Protein AF-A0A9Q6PRH2-F1 (afdb_monomer_lite)

Organism: Piscirickettsia salmonis (NCBI:txid1238)

Foldseek 3Di:
DVVVVVVVVVCVVVVVVVVVVVVVVVVVVVVVVVVVVVVVVVVLVVVLVVLVVDDPVVLLVVADPDDDPADSVRSCVSSVHDSVVNVDDDDDQDPVNVVVVVVVVVD

Secondary structure (DSSP, 8-state):
-HHHHHHHHHTHHHHHHHHHHHHHHHHHHHHHHHHHHHHHHHHHHHHHHHHHTS-HHHHHHTS-SS-SSS-HHHHHHHTT--HHHHH--PPPPPHHHHHHHHHHTT-

Radius of gyration: 31.13 Å; chains: 1; bounding box: 55×30×96 Å

Structure (mmCIF, N/CA/C/O backbone):
data_AF-A0A9Q6PRH2-F1
#
_entry.id   AF-A0A9Q6PRH2-F1
#
loop_
_atom_site.group_PDB
_atom_site.id
_atom_site.type_symbol
_atom_site.label_atom_id
_atom_site.label_alt_id
_atom_site.label_comp_id
_atom_site.label_asym_id
_atom_site.label_entity_id
_atom_site.label_seq_id
_atom_site.pdbx_PDB_ins_code
_atom_site.Cartn_x
_atom_site.Cartn_y
_atom_site.Cartn_z
_atom_site.occupancy
_atom_site.B_iso_or_equiv
_atom_site.auth_seq_id
_atom_site.auth_comp_id
_atom_site.auth_asym_id
_atom_site.auth_atom_id
_atom_site.pdbx_PDB_model_num
ATOM 1 N N . MET A 1 1 ? 11.356 2.519 -55.303 1.00 58.66 1 MET A N 1
ATOM 2 C CA . MET A 1 1 ? 11.092 1.541 -54.221 1.00 58.66 1 MET A CA 1
ATOM 3 C C . MET A 1 1 ? 12.318 0.669 -53.929 1.00 58.66 1 MET A C 1
ATOM 5 O O . MET A 1 1 ? 12.744 0.633 -52.787 1.00 58.66 1 MET A O 1
ATOM 9 N N . PHE A 1 2 ? 12.956 0.060 -54.941 1.00 67.56 2 PHE A N 1
ATOM 10 C CA . PHE A 1 2 ? 14.144 -0.797 -54.762 1.00 67.56 2 PHE A CA 1
ATOM 11 C C . PHE A 1 2 ? 15.363 -0.088 -54.134 1.00 67.56 2 PHE A C 1
ATOM 13 O O . PHE A 1 2 ? 15.941 -0.604 -53.188 1.00 67.56 2 PHE A O 1
ATOM 20 N N . LEU A 1 3 ? 15.709 1.125 -54.587 1.00 70.94 3 LEU A N 1
ATOM 21 C CA . LEU A 1 3 ? 16.845 1.898 -54.047 1.00 70.94 3 LEU A CA 1
ATOM 22 C C . LEU A 1 3 ? 16.671 2.300 -52.571 1.00 70.94 3 LEU A C 1
ATOM 24 O O . LEU A 1 3 ? 17.635 2.279 -51.813 1.00 70.94 3 LEU A O 1
ATOM 28 N N . ALA A 1 4 ? 15.442 2.613 -52.152 1.00 70.62 4 ALA A N 1
ATOM 29 C CA . ALA A 1 4 ? 15.135 2.930 -50.756 1.00 70.62 4 ALA A CA 1
ATOM 30 C C . ALA A 1 4 ? 15.275 1.688 -49.857 1.00 70.62 4 ALA A C 1
ATOM 32 O O . ALA A 1 4 ? 15.910 1.756 -48.809 1.00 70.62 4 ALA A O 1
ATOM 33 N N . ASN A 1 5 ? 14.768 0.534 -50.308 1.00 75.06 5 ASN A N 1
ATOM 34 C CA . ASN A 1 5 ? 14.921 -0.731 -49.584 1.00 75.06 5 ASN A CA 1
ATOM 35 C C . ASN A 1 5 ? 16.378 -1.224 -49.564 1.00 75.06 5 ASN A C 1
ATOM 37 O O . ASN A 1 5 ? 16.809 -1.788 -48.564 1.00 75.06 5 ASN A O 1
ATOM 41 N N . ALA A 1 6 ? 17.150 -0.993 -50.630 1.00 73.69 6 ALA A N 1
ATOM 42 C CA . ALA A 1 6 ? 18.569 -1.341 -50.683 1.00 73.69 6 ALA A CA 1
ATOM 43 C C . ALA A 1 6 ? 19.402 -0.482 -49.721 1.00 73.69 6 ALA A C 1
ATOM 45 O O . ALA A 1 6 ? 20.217 -1.016 -48.976 1.00 73.69 6 ALA A O 1
ATOM 46 N N . SER A 1 7 ? 19.160 0.834 -49.675 1.00 68.50 7 SER A N 1
ATOM 47 C CA . SER A 1 7 ? 19.820 1.713 -48.702 1.00 68.50 7 SER A CA 1
ATOM 48 C C . SER A 1 7 ? 19.491 1.314 -47.264 1.00 68.50 7 SER A C 1
ATOM 50 O O . SER A 1 7 ? 20.384 1.345 -46.423 1.00 68.50 7 SER A O 1
ATOM 52 N N . LEU A 1 8 ? 18.248 0.908 -46.990 1.00 70.88 8 LEU A N 1
ATOM 53 C CA . LEU A 1 8 ? 17.861 0.385 -45.683 1.00 70.88 8 LEU A CA 1
ATOM 54 C C . LEU A 1 8 ? 18.611 -0.915 -45.366 1.00 70.88 8 LEU A C 1
ATOM 56 O O . LEU A 1 8 ? 19.136 -1.031 -44.268 1.00 70.88 8 LEU A O 1
ATOM 60 N N . ALA A 1 9 ? 18.731 -1.835 -46.333 1.00 71.25 9 ALA A N 1
ATOM 61 C CA . ALA A 1 9 ? 19.437 -3.109 -46.182 1.00 71.25 9 ALA A CA 1
ATOM 62 C C . ALA A 1 9 ? 20.927 -2.950 -45.825 1.00 71.25 9 ALA A C 1
ATOM 64 O O . ALA A 1 9 ? 21.434 -3.681 -44.980 1.00 71.25 9 ALA A O 1
ATOM 65 N N . PHE A 1 10 ? 21.610 -1.962 -46.410 1.00 72.19 10 PHE A N 1
ATOM 66 C CA . PHE A 1 10 ? 23.010 -1.651 -46.090 1.00 72.19 10 PHE A CA 1
ATOM 67 C C . PHE A 1 10 ? 23.191 -0.853 -44.790 1.00 72.19 10 PHE A C 1
ATOM 69 O O . PHE A 1 10 ? 24.307 -0.758 -44.292 1.00 72.19 10 PHE A O 1
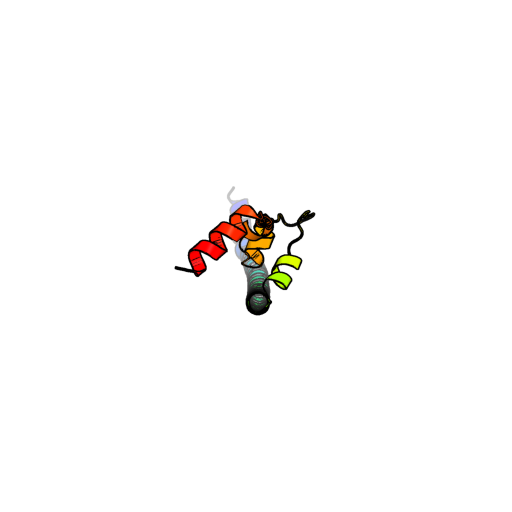ATOM 76 N N . ASN A 1 11 ? 22.113 -0.302 -44.224 1.00 73.88 11 ASN A N 1
ATOM 77 C CA . ASN A 1 11 ? 22.125 0.408 -42.943 1.00 73.88 11 ASN A CA 1
ATOM 78 C C . ASN A 1 11 ? 21.551 -0.437 -41.787 1.00 73.88 11 ASN A C 1
ATOM 80 O O . ASN A 1 11 ? 21.429 0.055 -40.665 1.00 73.88 11 ASN A O 1
ATOM 84 N N . ILE A 1 12 ? 21.208 -1.710 -42.046 1.00 74.12 12 ILE A N 1
ATOM 85 C CA . ILE A 1 12 ? 20.678 -2.641 -41.036 1.00 74.12 12 ILE A CA 1
ATOM 86 C C . ILE A 1 12 ? 21.672 -2.800 -39.893 1.00 74.12 12 ILE A C 1
ATOM 88 O O . ILE A 1 12 ? 21.260 -2.740 -38.744 1.00 74.12 12 ILE A O 1
ATOM 92 N N . ASP A 1 13 ? 22.965 -2.955 -40.176 1.00 76.75 13 ASP A N 1
ATOM 93 C CA . ASP A 1 13 ? 23.964 -3.192 -39.128 1.00 76.75 13 ASP A CA 1
ATOM 94 C C . ASP A 1 13 ? 24.083 -2.003 -38.161 1.00 76.75 13 ASP A C 1
ATOM 96 O O . ASP A 1 13 ? 24.188 -2.202 -36.949 1.00 76.75 13 ASP A O 1
ATOM 100 N N . SER A 1 14 ? 23.984 -0.769 -38.677 1.00 79.38 14 SER A N 1
ATOM 101 C CA . SER A 1 14 ? 23.964 0.448 -37.853 1.00 79.38 14 SER A CA 1
ATOM 102 C C . SER A 1 14 ? 22.675 0.547 -37.038 1.00 79.38 14 SER A C 1
ATOM 104 O O . SER A 1 14 ? 22.726 0.758 -35.829 1.00 79.3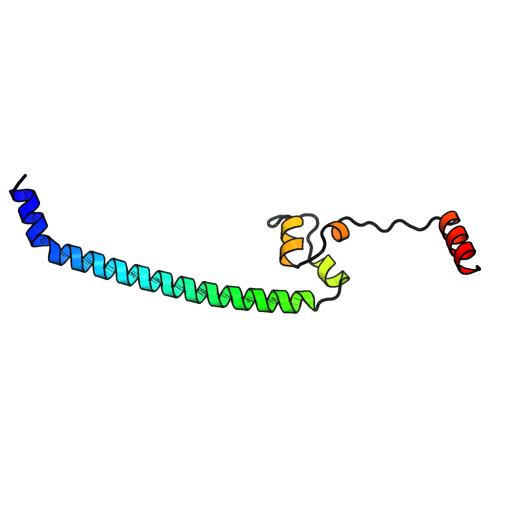8 14 SER A O 1
ATOM 106 N N . ALA A 1 15 ? 21.517 0.318 -37.665 1.00 80.69 15 ALA A N 1
ATOM 107 C CA . ALA A 1 15 ? 20.226 0.340 -36.978 1.00 80.69 15 ALA A CA 1
ATOM 108 C C . ALA A 1 15 ? 20.120 -0.763 -35.904 1.00 80.69 15 ALA A C 1
ATOM 110 O O . ALA A 1 15 ? 19.606 -0.536 -34.813 1.00 80.69 15 ALA A O 1
ATOM 111 N N . VAL A 1 16 ? 20.645 -1.961 -36.174 1.00 83.62 16 VAL A N 1
ATOM 112 C CA . VAL A 1 16 ? 20.695 -3.081 -35.222 1.00 83.62 16 VAL A CA 1
ATOM 113 C C . VAL A 1 16 ? 21.611 -2.756 -34.044 1.00 83.62 16 VAL A C 1
ATOM 115 O O . VAL A 1 16 ? 21.276 -3.104 -32.911 1.00 83.62 16 VAL A O 1
ATOM 118 N N . ALA A 1 17 ? 22.740 -2.082 -34.276 1.00 85.12 17 ALA A N 1
ATOM 119 C CA . ALA A 1 17 ? 23.612 -1.615 -33.202 1.00 85.12 17 ALA A CA 1
ATOM 120 C C . ALA A 1 17 ? 22.905 -0.577 -32.312 1.00 85.12 17 ALA A C 1
ATOM 122 O O . ALA A 1 17 ? 22.897 -0.742 -31.092 1.00 85.12 17 ALA A O 1
ATOM 123 N N . GLU A 1 18 ? 22.234 0.411 -32.912 1.00 86.19 18 GLU A N 1
ATOM 124 C CA . GLU A 1 18 ? 21.445 1.420 -32.191 1.00 86.19 18 GLU A CA 1
ATOM 125 C C . GLU A 1 18 ? 20.326 0.782 -31.354 1.00 86.19 18 GLU A C 1
ATOM 127 O O . GLU A 1 18 ? 20.230 1.045 -30.154 1.00 86.19 18 GLU A O 1
ATOM 132 N N . PHE A 1 19 ? 19.539 -0.135 -31.929 1.00 87.50 19 PHE A N 1
ATOM 133 C CA . PHE A 1 19 ? 18.496 -0.849 -31.185 1.00 87.50 19 PHE A CA 1
ATOM 134 C C . PHE A 1 19 ? 19.064 -1.716 -30.064 1.00 87.50 19 PHE A C 1
ATOM 136 O O . PHE A 1 19 ? 18.479 -1.799 -28.986 1.00 87.50 19 PHE A O 1
ATOM 143 N N . LYS A 1 20 ? 20.210 -2.367 -30.283 1.00 89.94 20 LYS A N 1
ATOM 144 C CA . LYS A 1 20 ? 20.863 -3.180 -29.252 1.00 89.94 20 LYS A CA 1
ATOM 145 C C . LYS A 1 20 ? 21.337 -2.324 -28.083 1.00 89.94 20 LYS A C 1
ATOM 147 O O . LYS A 1 20 ? 21.244 -2.761 -26.936 1.00 89.94 20 LYS A O 1
ATOM 152 N N . ASP A 1 21 ? 21.841 -1.127 -28.354 1.00 91.44 21 ASP A N 1
ATOM 153 C CA . ASP A 1 21 ? 22.245 -0.204 -27.301 1.00 91.44 21 ASP A CA 1
ATOM 154 C C . ASP A 1 21 ? 21.034 0.407 -26.585 1.00 91.44 21 ASP A C 1
ATOM 156 O O . ASP A 1 21 ? 21.059 0.499 -25.357 1.00 91.44 21 ASP A O 1
ATOM 160 N N . GLU A 1 22 ? 19.936 0.685 -27.292 1.00 93.12 22 GLU A N 1
ATOM 161 C CA . GLU A 1 22 ? 18.667 1.108 -26.683 1.00 93.12 22 GLU A CA 1
ATOM 162 C C . GLU A 1 22 ? 18.025 0.005 -25.817 1.00 93.12 22 GLU A C 1
ATOM 164 O O . GLU A 1 22 ? 17.446 0.270 -24.762 1.00 93.12 22 GLU A O 1
ATOM 169 N N . ILE A 1 23 ? 18.155 -1.264 -26.214 1.00 93.12 23 ILE A N 1
ATOM 170 C CA . ILE A 1 23 ? 17.719 -2.401 -25.393 1.00 93.12 23 ILE A CA 1
ATOM 171 C C . ILE A 1 23 ? 18.547 -2.462 -24.108 1.00 93.12 23 ILE A C 1
ATOM 173 O O . ILE A 1 23 ? 17.980 -2.549 -23.021 1.00 93.12 23 ILE A O 1
ATOM 177 N N . LYS A 1 24 ? 19.877 -2.339 -24.196 1.00 94.44 24 LYS A N 1
ATOM 178 C CA . LYS A 1 24 ? 20.747 -2.345 -23.008 1.00 94.44 24 LYS A CA 1
ATOM 179 C C . LYS A 1 24 ? 20.460 -1.181 -22.061 1.00 94.44 24 LYS A C 1
ATOM 181 O O . LYS A 1 24 ? 20.588 -1.350 -20.848 1.00 94.44 24 LYS A O 1
ATOM 186 N N . THR A 1 25 ? 20.148 0.013 -22.571 1.00 95.00 25 THR A N 1
ATOM 187 C CA . THR A 1 25 ? 19.803 1.154 -21.707 1.00 95.00 25 THR A CA 1
ATOM 188 C C . THR A 1 25 ? 18.489 0.894 -20.982 1.00 95.00 25 THR A C 1
ATOM 190 O O . THR A 1 25 ? 18.456 1.002 -19.757 1.00 95.00 25 THR A O 1
ATOM 193 N N . LYS A 1 26 ? 17.453 0.430 -21.692 1.00 95.12 26 LYS A N 1
ATOM 194 C CA . LYS A 1 26 ? 16.168 0.051 -21.082 1.00 95.12 26 LYS A CA 1
ATOM 195 C C . LYS A 1 26 ? 16.311 -1.086 -20.072 1.00 95.12 26 LYS A C 1
ATOM 197 O O . LYS A 1 26 ? 15.726 -1.020 -18.997 1.00 95.12 26 LYS A O 1
ATOM 202 N N . GLU A 1 27 ? 17.128 -2.099 -20.351 1.00 94.94 27 GLU A N 1
ATOM 203 C CA . GLU A 1 27 ? 17.416 -3.178 -19.397 1.00 94.94 27 GLU A CA 1
ATOM 204 C C . GLU A 1 27 ? 18.076 -2.653 -18.116 1.00 94.94 27 GLU A C 1
ATOM 206 O O . GLU A 1 27 ? 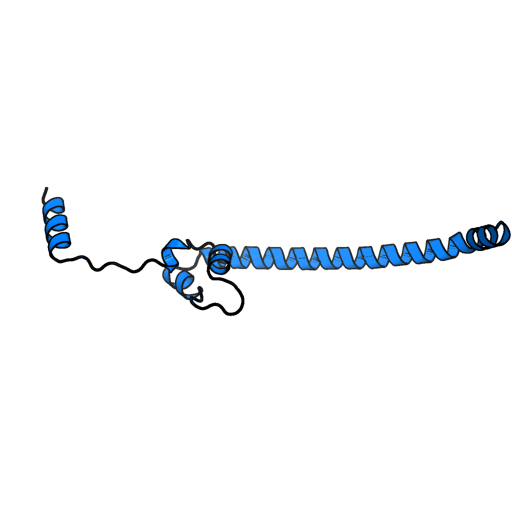17.727 -3.080 -17.014 1.00 94.94 27 GLU A O 1
ATOM 211 N N . LYS A 1 28 ? 19.009 -1.699 -18.228 1.00 95.69 28 LYS A N 1
ATOM 212 C CA . LYS A 1 28 ? 19.616 -1.047 -17.056 1.00 95.69 28 LYS A CA 1
ATOM 213 C C . LYS A 1 28 ? 18.586 -0.257 -16.252 1.00 95.69 28 LYS A C 1
ATOM 215 O O . LYS A 1 28 ? 18.582 -0.366 -15.027 1.00 95.69 28 LYS A O 1
ATOM 220 N N . GLU A 1 29 ? 17.713 0.496 -16.917 1.00 96.19 29 GLU A N 1
ATOM 221 C CA . GLU A 1 29 ? 16.631 1.240 -16.263 1.00 96.19 29 GLU A CA 1
ATOM 222 C C . GLU A 1 29 ? 15.670 0.302 -15.529 1.00 96.19 29 GLU A C 1
ATOM 224 O O . GLU A 1 29 ? 15.383 0.511 -14.352 1.00 96.19 29 GLU A O 1
ATOM 229 N N . VAL A 1 30 ? 15.236 -0.779 -16.181 1.00 96.94 30 VAL A N 1
ATOM 230 C CA . VAL A 1 30 ? 14.365 -1.800 -15.582 1.00 96.94 30 VAL A CA 1
ATOM 231 C C . VAL A 1 30 ? 15.026 -2.440 -14.363 1.00 96.94 30 VAL A C 1
ATOM 233 O O . VAL A 1 30 ? 14.388 -2.586 -13.320 1.00 96.94 30 VAL A O 1
ATOM 236 N N . ASN A 1 31 ? 16.312 -2.781 -14.453 1.00 95.88 31 ASN A N 1
ATOM 237 C CA . ASN A 1 31 ? 17.049 -3.355 -13.329 1.00 95.88 31 ASN A CA 1
ATOM 238 C C . ASN A 1 31 ? 17.145 -2.388 -12.143 1.00 95.88 31 ASN A C 1
ATOM 240 O O . ASN A 1 31 ? 16.943 -2.802 -10.999 1.00 95.88 31 ASN A O 1
ATOM 244 N N . GLU A 1 32 ? 17.408 -1.104 -12.388 1.00 97.00 32 GLU A N 1
ATOM 245 C CA . GLU A 1 32 ? 17.447 -0.109 -11.315 1.00 97.00 32 GLU A CA 1
ATOM 246 C C . GLU A 1 32 ? 16.055 0.127 -10.712 1.00 97.00 32 GLU A C 1
ATOM 248 O O . GLU A 1 32 ? 15.923 0.189 -9.488 1.00 97.00 32 GLU A O 1
ATOM 253 N N . LEU A 1 33 ? 15.002 0.167 -11.533 1.00 97.56 33 LEU A N 1
ATOM 254 C CA . LEU A 1 33 ? 13.622 0.258 -11.054 1.00 97.56 33 LEU A CA 1
ATOM 255 C C . LEU A 1 33 ? 13.249 -0.943 -10.181 1.00 97.56 33 LEU A C 1
ATOM 257 O O . LEU A 1 33 ? 12.709 -0.754 -9.092 1.00 97.56 33 LEU A O 1
ATOM 261 N N . HIS A 1 34 ? 13.586 -2.167 -10.592 1.00 97.00 34 HIS A N 1
ATOM 262 C CA . HIS A 1 34 ? 13.376 -3.363 -9.774 1.00 97.00 34 HIS A CA 1
ATOM 263 C C . HIS A 1 34 ? 14.163 -3.307 -8.461 1.00 97.00 34 HIS A C 1
ATOM 265 O O . HIS A 1 34 ? 13.627 -3.665 -7.410 1.00 97.00 34 HIS A O 1
ATOM 271 N N . ARG A 1 35 ? 15.406 -2.812 -8.486 1.00 96.50 35 ARG A N 1
ATOM 272 C CA . ARG A 1 35 ? 16.226 -2.640 -7.279 1.00 96.50 35 ARG A CA 1
ATOM 273 C C . ARG A 1 35 ? 15.585 -1.657 -6.302 1.00 96.50 35 ARG A C 1
ATOM 275 O O . ARG A 1 35 ? 15.481 -1.947 -5.108 1.00 96.50 35 ARG A O 1
ATOM 282 N N . GLN A 1 36 ? 15.132 -0.510 -6.802 1.00 97.12 36 GLN A N 1
ATOM 283 C CA . GLN A 1 36 ? 14.449 0.493 -5.990 1.00 97.12 36 GLN A CA 1
ATOM 284 C C . GLN A 1 36 ? 13.123 -0.038 -5.454 1.00 97.12 36 GLN A C 1
ATOM 286 O O . GLN A 1 36 ? 12.853 0.117 -4.264 1.00 97.12 36 GLN A O 1
ATOM 291 N N . LEU A 1 37 ? 12.333 -0.713 -6.290 1.00 96.75 37 LEU A N 1
ATOM 292 C CA . LEU A 1 37 ? 11.073 -1.325 -5.887 1.00 96.75 37 LEU A CA 1
ATOM 293 C C . LEU A 1 37 ? 11.293 -2.345 -4.766 1.00 96.75 37 LEU A C 1
ATOM 295 O O . LEU A 1 37 ? 10.634 -2.259 -3.736 1.00 96.75 37 LEU A O 1
ATOM 299 N N . GLY A 1 38 ? 12.271 -3.244 -4.910 1.00 97.12 38 GLY A N 1
ATOM 300 C CA . GLY A 1 38 ? 12.610 -4.229 -3.882 1.00 97.12 38 GLY A CA 1
ATOM 301 C C . GLY A 1 38 ? 12.990 -3.581 -2.549 1.00 97.12 38 GLY A C 1
ATOM 302 O O . GLY A 1 38 ? 12.466 -3.964 -1.502 1.00 97.12 38 GLY A O 1
ATOM 303 N N . LYS A 1 39 ? 13.831 -2.537 -2.582 1.00 96.62 39 LYS A N 1
ATOM 304 C CA . LYS A 1 39 ? 14.202 -1.776 -1.380 1.00 96.62 39 LYS A CA 1
ATOM 305 C C . LYS A 1 39 ? 12.980 -1.135 -0.713 1.00 96.62 39 LYS A C 1
ATOM 307 O O . LYS A 1 39 ? 12.794 -1.289 0.491 1.00 96.62 39 LYS A O 1
ATOM 312 N N . ARG A 1 40 ? 12.133 -0.448 -1.486 1.00 96.06 40 ARG A N 1
ATOM 313 C CA . ARG A 1 40 ? 10.933 0.227 -0.965 1.00 96.06 40 ARG A CA 1
ATOM 314 C C . ARG A 1 40 ? 9.922 -0.764 -0.395 1.00 96.06 40 ARG A C 1
ATOM 316 O O . ARG A 1 40 ? 9.358 -0.497 0.660 1.00 96.06 40 ARG A O 1
ATOM 323 N N . THR A 1 41 ? 9.726 -1.911 -1.040 1.00 94.81 41 THR A N 1
ATOM 324 C CA . THR A 1 41 ? 8.846 -2.973 -0.535 1.00 94.81 41 THR A CA 1
ATOM 325 C C . THR A 1 41 ? 9.341 -3.510 0.805 1.00 94.81 41 THR A C 1
ATOM 327 O O . THR A 1 41 ? 8.559 -3.595 1.748 1.00 94.81 41 THR A O 1
ATOM 330 N N . ALA A 1 42 ? 10.642 -3.785 0.937 1.00 94.88 42 ALA A N 1
ATOM 331 C CA . ALA A 1 42 ? 11.219 -4.242 2.200 1.00 94.88 42 ALA A CA 1
ATOM 332 C C . ALA A 1 42 ? 11.078 -3.194 3.325 1.00 94.88 42 ALA A C 1
ATOM 334 O O . ALA A 1 42 ? 10.717 -3.538 4.453 1.00 94.88 42 ALA A O 1
ATOM 335 N N . GLU A 1 43 ? 11.313 -1.912 3.020 1.00 93.94 43 GLU A N 1
ATOM 336 C CA . GLU A 1 43 ? 11.112 -0.799 3.961 1.00 93.94 43 GLU A CA 1
ATOM 337 C C . GLU A 1 43 ? 9.644 -0.681 4.403 1.00 93.94 43 GLU A C 1
ATOM 339 O O . GLU A 1 43 ? 9.367 -0.540 5.598 1.00 93.94 43 GLU A O 1
ATOM 344 N N . LEU A 1 44 ? 8.698 -0.794 3.463 1.00 91.00 44 LEU A N 1
ATOM 345 C CA . LEU A 1 44 ? 7.260 -0.764 3.744 1.00 91.00 44 LEU A CA 1
ATOM 346 C C . LEU A 1 44 ? 6.822 -1.942 4.615 1.00 91.00 44 LEU A C 1
ATOM 348 O O . LEU A 1 44 ? 6.095 -1.743 5.588 1.00 91.00 44 LEU A O 1
ATOM 352 N N . GLU A 1 45 ? 7.278 -3.157 4.314 1.00 90.62 45 GLU A N 1
ATOM 353 C CA . GLU A 1 45 ? 6.973 -4.335 5.128 1.00 90.62 45 GLU A CA 1
ATOM 354 C C . GLU A 1 45 ? 7.522 -4.207 6.550 1.00 90.62 45 GLU A C 1
ATOM 356 O O . GLU A 1 45 ? 6.839 -4.550 7.522 1.00 90.62 45 GLU A O 1
ATOM 361 N N . TRP A 1 46 ? 8.748 -3.701 6.691 1.00 92.38 46 TRP A N 1
ATOM 362 C CA . TRP A 1 46 ? 9.346 -3.447 7.996 1.00 92.38 46 TRP A CA 1
ATOM 363 C C . TRP A 1 46 ? 8.537 -2.412 8.788 1.00 92.38 46 TRP A C 1
ATOM 365 O O . TRP A 1 46 ? 8.185 -2.661 9.946 1.00 92.38 46 TRP A O 1
ATOM 375 N N . ALA A 1 47 ? 8.171 -1.293 8.158 1.00 89.38 47 ALA A N 1
ATOM 376 C CA . ALA A 1 47 ? 7.366 -0.247 8.782 1.00 89.38 47 ALA A CA 1
ATOM 377 C C . ALA A 1 47 ? 5.977 -0.765 9.189 1.00 89.38 47 ALA A C 1
ATOM 379 O O . ALA A 1 47 ? 5.545 -0.548 10.322 1.00 89.38 47 ALA A O 1
ATOM 380 N N . ALA A 1 48 ? 5.308 -1.530 8.321 1.00 86.31 48 ALA A N 1
ATOM 381 C CA . ALA A 1 48 ? 4.007 -2.132 8.608 1.00 86.31 48 ALA A CA 1
ATOM 382 C C . ALA A 1 48 ? 4.066 -3.104 9.800 1.00 86.31 48 ALA A C 1
ATOM 384 O O . ALA A 1 48 ? 3.166 -3.115 10.645 1.00 86.31 48 ALA A O 1
ATOM 385 N N . LYS A 1 49 ? 5.143 -3.896 9.923 1.00 87.06 49 LYS A N 1
ATOM 386 C CA . LYS A 1 49 ? 5.370 -4.770 11.090 1.00 87.06 49 LYS A CA 1
ATOM 387 C C . LYS A 1 49 ? 5.534 -3.961 12.377 1.00 87.06 49 LYS A C 1
ATOM 389 O O . LYS A 1 49 ? 4.925 -4.306 13.389 1.00 87.06 49 LYS A O 1
ATOM 394 N N . LYS A 1 50 ? 6.307 -2.870 12.349 1.00 87.38 50 LYS A N 1
ATOM 395 C CA . LYS A 1 50 ? 6.466 -1.978 13.511 1.00 87.38 50 LYS A CA 1
ATOM 396 C C . LYS A 1 50 ? 5.158 -1.293 13.893 1.00 87.38 50 LYS A C 1
ATOM 398 O O . LYS A 1 50 ? 4.826 -1.225 15.071 1.00 87.38 50 LYS A O 1
ATOM 403 N N . LEU A 1 51 ? 4.367 -0.882 12.915 1.00 86.94 51 LEU A N 1
ATOM 404 C CA . LEU A 1 51 ? 3.080 -0.234 13.131 1.00 86.94 51 LEU A CA 1
ATOM 405 C C . LEU A 1 51 ? 2.066 -1.146 13.831 1.00 86.94 51 LEU A C 1
ATOM 407 O O . LEU A 1 51 ? 1.368 -0.703 14.738 1.00 86.94 51 LEU A O 1
ATOM 411 N N . LYS A 1 52 ? 2.033 -2.440 13.485 1.00 81.50 52 LYS A N 1
ATOM 412 C CA . LYS A 1 52 ? 1.194 -3.438 14.174 1.00 81.50 52 LYS A CA 1
ATOM 413 C C . LYS A 1 52 ? 1.559 -3.632 15.647 1.00 81.50 52 LYS A C 1
ATOM 415 O O . LYS A 1 52 ? 0.693 -4.027 16.419 1.00 81.50 52 LYS A O 1
ATOM 420 N N . SER A 1 53 ? 2.807 -3.357 16.029 1.00 84.88 53 SER A N 1
ATOM 421 C CA . SER A 1 53 ? 3.255 -3.449 17.425 1.00 84.88 53 SER A CA 1
ATOM 422 C C . SER A 1 53 ? 2.824 -2.261 18.292 1.00 84.88 53 SER A C 1
ATOM 424 O O . SER A 1 53 ? 2.995 -2.308 19.505 1.00 84.88 53 SER A O 1
ATOM 426 N N . LEU A 1 54 ? 2.267 -1.200 17.694 1.00 86.88 54 LEU A N 1
ATOM 427 C CA . LEU A 1 54 ? 1.787 -0.041 18.437 1.00 86.88 54 LEU A CA 1
ATOM 428 C C . LEU A 1 54 ?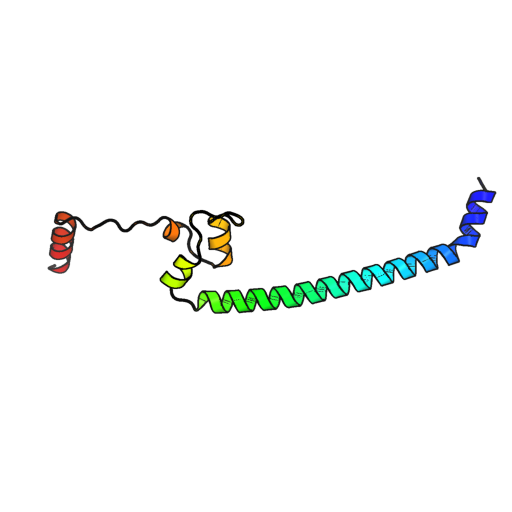 0.419 -0.291 19.080 1.00 86.88 54 LEU A C 1
ATOM 430 O O . LEU A 1 54 ? -0.475 -0.918 18.501 1.00 86.88 54 LEU A O 1
ATOM 434 N N . ASP A 1 55 ? 0.240 0.309 20.256 1.00 87.25 55 ASP A N 1
ATOM 435 C CA . ASP A 1 55 ? -1.020 0.301 20.993 1.00 87.25 55 ASP A CA 1
ATOM 436 C C . ASP A 1 55 ? -2.178 0.854 20.153 1.00 87.25 55 ASP A C 1
ATOM 438 O O . ASP A 1 55 ? -2.003 1.671 19.243 1.00 87.25 55 ASP A O 1
ATOM 442 N N . TYR A 1 56 ? -3.392 0.416 20.478 1.00 85.00 56 TYR A N 1
ATOM 443 C CA . TYR A 1 56 ? -4.606 0.792 19.756 1.00 85.00 56 TYR A CA 1
ATOM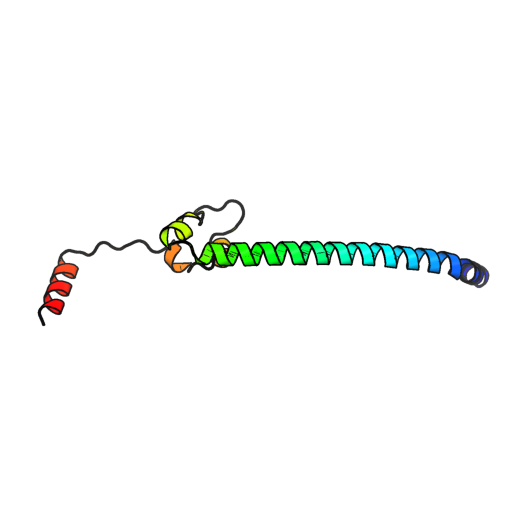 444 C C . TYR A 1 56 ? -4.815 2.313 19.670 1.00 85.00 56 TYR A C 1
ATOM 446 O O . TYR A 1 56 ? -4.994 2.839 18.573 1.00 85.00 56 TYR A O 1
ATOM 454 N N . GLU A 1 57 ? -4.718 3.024 20.797 1.00 84.69 57 GLU A N 1
ATOM 455 C CA . GLU A 1 57 ? -4.900 4.483 20.839 1.00 84.69 57 GLU A CA 1
ATOM 456 C C . GLU A 1 57 ? -3.828 5.218 20.026 1.00 84.69 57 GLU A C 1
ATOM 458 O O . GLU A 1 57 ? -4.136 6.140 19.276 1.00 84.69 57 GLU A O 1
ATOM 463 N N . LYS A 1 58 ? -2.571 4.752 20.079 1.00 87.12 58 LYS A N 1
ATOM 464 C CA . LYS A 1 58 ? -1.480 5.323 19.274 1.00 87.12 58 LYS A CA 1
ATOM 465 C C . LYS A 1 58 ? -1.759 5.180 17.781 1.00 87.12 58 LYS A C 1
ATOM 467 O O . LYS A 1 58 ? -1.563 6.133 17.038 1.00 87.12 58 LYS A O 1
ATOM 472 N N . ARG A 1 59 ? -2.248 4.014 17.341 1.00 86.56 59 ARG A N 1
ATOM 473 C CA . ARG A 1 59 ? -2.633 3.795 15.938 1.00 86.56 59 ARG A CA 1
ATOM 474 C C . ARG A 1 59 ? -3.817 4.660 15.523 1.00 86.56 59 ARG A C 1
ATOM 476 O O . ARG A 1 59 ? -3.813 5.176 14.413 1.00 86.56 59 ARG A O 1
ATOM 483 N N . LYS A 1 60 ? -4.794 4.855 16.412 1.00 86.31 60 LYS A N 1
ATOM 484 C CA . LYS A 1 60 ? -5.938 5.739 16.166 1.00 86.31 60 LYS A CA 1
ATOM 485 C C . LYS A 1 60 ? -5.498 7.193 15.969 1.00 86.31 60 LYS A C 1
ATOM 487 O O . LYS A 1 60 ? -5.989 7.842 15.054 1.00 86.31 60 LYS A O 1
ATOM 492 N N . CYS A 1 61 ? -4.538 7.676 16.759 1.00 86.62 61 CYS A N 1
ATOM 493 C CA . CYS A 1 61 ? -4.001 9.036 16.635 1.00 86.62 61 CYS A CA 1
ATOM 494 C C . CYS A 1 61 ? -3.231 9.303 15.330 1.00 86.62 61 CYS A C 1
ATOM 496 O O . CYS A 1 61 ? -3.023 10.462 14.992 1.00 86.62 61 CYS A O 1
ATOM 498 N N . LEU A 1 62 ? -2.802 8.266 14.602 1.00 87.25 62 LEU A N 1
ATOM 499 C CA . LEU A 1 62 ? -2.152 8.426 13.295 1.00 87.25 62 LEU A CA 1
ATOM 500 C C . LEU A 1 62 ? -3.146 8.722 12.166 1.00 87.25 62 LEU A C 1
ATOM 502 O O . LEU A 1 62 ? -2.722 9.081 11.071 1.00 87.25 62 LEU A O 1
ATOM 506 N N . ILE A 1 63 ? -4.445 8.525 12.405 1.00 87.94 63 ILE A N 1
ATOM 507 C CA . ILE A 1 63 ? -5.485 8.733 11.401 1.00 87.94 63 ILE A CA 1
ATOM 508 C C . ILE A 1 63 ? -5.911 10.198 11.430 1.00 87.94 63 ILE A C 1
ATOM 510 O O . ILE A 1 63 ? -6.410 10.699 12.438 1.00 87.94 63 ILE A O 1
ATOM 514 N N . GLU A 1 64 ? -5.768 10.872 10.296 1.00 86.12 64 GLU A N 1
ATOM 515 C CA . GLU A 1 64 ? -6.263 12.230 10.104 1.00 86.12 64 GLU A CA 1
ATOM 516 C C . GLU A 1 64 ? -7.744 12.181 9.722 1.00 86.12 64 GLU A C 1
ATOM 518 O O . GLU A 1 64 ? -8.099 11.731 8.632 1.00 86.12 64 GLU A O 1
ATOM 523 N N . SER A 1 65 ? -8.621 12.661 10.607 1.00 79.25 65 SER A N 1
ATOM 524 C CA . SER A 1 65 ? -10.070 12.709 10.354 1.00 79.25 65 SER A CA 1
ATOM 525 C C . SER A 1 65 ? -10.454 13.621 9.181 1.00 79.25 65 SER A C 1
ATOM 527 O O . SER A 1 65 ? -11.445 13.350 8.505 1.00 79.25 65 SER A O 1
ATOM 529 N N . GLU A 1 66 ? -9.666 14.670 8.920 1.00 82.06 66 GLU A N 1
ATOM 530 C CA . GLU A 1 66 ? -9.839 15.611 7.802 1.00 82.06 66 GLU A CA 1
ATOM 531 C C . GLU A 1 66 ? -8.612 15.573 6.875 1.00 82.06 66 GLU A C 1
ATOM 533 O O . GLU A 1 66 ? -7.723 16.426 6.958 1.00 82.06 66 GLU A O 1
ATOM 538 N N . PRO A 1 67 ? -8.511 14.553 6.008 1.00 80.19 67 PRO A N 1
ATOM 539 C CA . PRO A 1 67 ? -7.313 14.340 5.214 1.00 80.19 67 PRO A CA 1
ATOM 540 C C . PRO A 1 67 ? -7.213 15.277 4.008 1.00 80.19 67 PRO A C 1
ATOM 542 O O . PRO A 1 67 ? -8.165 15.424 3.244 1.00 80.19 67 PRO A O 1
ATOM 545 N N . LYS A 1 68 ? -6.014 15.820 3.767 1.00 81.88 68 LYS A N 1
ATOM 546 C CA . LYS A 1 68 ? -5.715 16.635 2.569 1.00 81.88 68 LYS A CA 1
ATOM 547 C C . LYS A 1 68 ? -5.292 15.807 1.352 1.00 81.88 68 LYS A C 1
ATOM 549 O O . LYS A 1 68 ? -5.605 16.177 0.228 1.00 81.88 68 LYS A O 1
ATOM 554 N N . ASN A 1 69 ? -4.589 14.695 1.584 1.00 87.94 69 ASN A N 1
ATOM 555 C CA . ASN A 1 69 ? -3.968 13.894 0.521 1.00 87.94 69 ASN A CA 1
ATOM 556 C C . ASN A 1 69 ? -4.531 12.469 0.433 1.00 87.94 69 ASN A C 1
ATOM 558 O O . ASN A 1 69 ? -4.870 12.003 -0.650 1.00 87.94 69 ASN A O 1
ATOM 562 N N . ILE A 1 70 ? -4.606 11.755 1.562 1.00 89.00 70 ILE A N 1
ATOM 563 C CA . ILE A 1 70 ? -4.972 10.332 1.598 1.00 89.00 70 ILE A CA 1
ATOM 564 C C . ILE A 1 70 ? -6.299 10.179 2.342 1.00 89.00 70 ILE A C 1
ATOM 566 O O . ILE A 1 70 ? -6.324 10.459 3.538 1.00 89.00 70 ILE A O 1
ATOM 570 N N . PRO A 1 71 ? -7.385 9.701 1.709 1.00 90.88 71 PRO A N 1
ATOM 571 C CA . PRO A 1 71 ? -8.678 9.570 2.376 1.00 90.88 71 PRO A CA 1
ATOM 572 C C . PRO A 1 71 ? -8.602 8.620 3.580 1.00 90.88 71 PRO A C 1
ATOM 574 O O . PRO A 1 71 ? -7.833 7.656 3.566 1.00 90.88 71 PRO A O 1
ATOM 577 N N . VAL A 1 72 ? -9.455 8.839 4.589 1.00 88.38 72 VAL A N 1
ATOM 578 C CA . VAL A 1 72 ? -9.485 8.058 5.846 1.00 88.38 72 VAL A CA 1
ATOM 579 C C . VAL A 1 72 ? -9.531 6.551 5.585 1.00 88.38 72 VAL A C 1
ATOM 581 O O . VAL A 1 72 ? -8.815 5.792 6.233 1.00 88.38 72 VAL A O 1
ATOM 584 N N . THR A 1 73 ? -10.313 6.109 4.594 1.00 89.25 73 THR A N 1
ATOM 585 C CA . THR A 1 73 ? -10.381 4.698 4.177 1.00 89.25 73 THR A CA 1
ATOM 586 C C . THR A 1 73 ? -9.003 4.146 3.831 1.00 89.25 73 THR A C 1
ATOM 588 O O . THR A 1 73 ? -8.608 3.100 4.341 1.00 89.25 73 THR A O 1
ATOM 591 N N . ARG A 1 74 ? -8.238 4.883 3.019 1.00 89.44 74 ARG A N 1
ATOM 592 C CA . ARG A 1 74 ? -6.910 4.456 2.591 1.00 89.44 74 ARG A CA 1
ATOM 593 C C . ARG A 1 74 ? -5.904 4.511 3.736 1.00 89.44 74 ARG A C 1
ATOM 595 O O . ARG A 1 74 ? -5.062 3.625 3.833 1.00 89.44 74 ARG A O 1
ATOM 602 N N . GLN A 1 75 ? -6.011 5.493 4.631 1.00 89.81 75 GLN A N 1
ATOM 603 C CA . GLN A 1 75 ? -5.184 5.531 5.841 1.00 89.81 75 GLN A CA 1
ATOM 604 C C . GLN A 1 75 ? -5.417 4.293 6.710 1.00 89.81 75 GLN A C 1
ATOM 606 O O . GLN A 1 75 ? -4.456 3.633 7.097 1.00 89.81 75 GLN A O 1
ATOM 611 N N . CYS A 1 76 ? -6.683 3.929 6.946 1.00 89.25 76 CYS A N 1
ATOM 612 C CA . CYS A 1 76 ? -7.052 2.745 7.721 1.00 89.25 76 CYS A CA 1
ATOM 613 C C . CYS A 1 76 ? -6.475 1.458 7.113 1.00 89.25 76 CYS A C 1
ATOM 615 O O . CYS A 1 76 ? -5.943 0.628 7.845 1.00 89.25 76 CYS A O 1
ATOM 617 N N . GLU A 1 77 ? -6.530 1.303 5.787 1.00 87.69 77 GLU A N 1
ATOM 618 C CA . GLU A 1 77 ? -5.932 0.160 5.085 1.00 87.69 77 GLU A CA 1
ATOM 619 C C . GLU A 1 77 ? -4.411 0.098 5.261 1.00 87.69 77 GLU A C 1
ATOM 621 O O . GLU A 1 77 ? -3.875 -0.955 5.602 1.00 87.69 77 GLU A O 1
ATOM 626 N N . LEU A 1 78 ? -3.717 1.227 5.074 1.00 86.31 78 LEU A N 1
ATOM 627 C CA . LEU A 1 78 ? -2.255 1.306 5.170 1.00 86.31 78 LEU A CA 1
ATOM 628 C C . LEU A 1 78 ? -1.745 0.914 6.557 1.00 86.31 78 LEU A C 1
ATOM 630 O O . LEU A 1 78 ? -0.713 0.254 6.677 1.00 86.31 78 LEU A O 1
ATOM 634 N N . ILE A 1 79 ? -2.479 1.298 7.601 1.00 86.56 79 ILE A N 1
ATOM 635 C CA . ILE A 1 79 ? -2.102 1.007 8.985 1.00 86.56 79 ILE A CA 1
ATOM 636 C C . ILE A 1 79 ? -2.779 -0.255 9.548 1.00 86.56 79 ILE A C 1
ATOM 638 O O . ILE A 1 79 ? -2.595 -0.588 10.722 1.00 86.56 79 ILE A O 1
ATOM 642 N N . ASN A 1 80 ? -3.553 -0.967 8.719 1.00 84.19 80 ASN A N 1
ATOM 643 C CA . ASN A 1 80 ? -4.356 -2.134 9.088 1.00 84.19 80 ASN A CA 1
ATOM 644 C C . ASN A 1 80 ? -5.242 -1.884 10.329 1.00 84.19 80 ASN A C 1
ATOM 646 O O . ASN A 1 80 ? -5.227 -2.649 11.300 1.00 84.19 80 ASN A O 1
ATOM 650 N N . PHE A 1 81 ? -5.984 -0.776 10.310 1.00 86.81 81 PHE A N 1
ATOM 651 C CA . PHE A 1 81 ? -6.913 -0.360 11.358 1.00 86.81 81 PHE A CA 1
ATOM 652 C C . PHE A 1 81 ? -8.362 -0.526 10.895 1.00 86.81 81 PHE A C 1
ATOM 654 O O . PHE A 1 81 ? -8.708 -0.245 9.749 1.00 86.81 81 PHE A O 1
ATOM 661 N N . ASN A 1 82 ? -9.232 -0.995 11.793 1.00 87.62 82 ASN A N 1
ATOM 662 C CA . ASN A 1 82 ? -10.638 -1.191 11.462 1.00 87.62 82 ASN A CA 1
ATOM 663 C C . ASN A 1 82 ? -11.335 0.169 11.320 1.00 87.62 82 ASN A C 1
ATOM 665 O O . ASN A 1 82 ? -11.442 0.924 12.282 1.00 87.62 82 ASN A O 1
ATOM 669 N N . ARG A 1 83 ? -11.863 0.452 10.128 1.00 86.31 83 ARG A N 1
ATOM 670 C CA . ARG A 1 83 ? -12.532 1.717 9.808 1.00 86.31 83 ARG A CA 1
ATOM 671 C C . ARG A 1 83 ? -13.701 2.042 10.748 1.00 86.31 83 ARG A C 1
ATOM 673 O O . ARG A 1 83 ? -13.900 3.206 11.082 1.00 86.31 83 ARG A O 1
ATOM 680 N N . SER A 1 84 ? -14.463 1.044 11.201 1.00 84.75 84 SER A N 1
ATOM 681 C CA . SER A 1 84 ? -15.610 1.254 12.100 1.00 84.75 84 SER A CA 1
ATOM 682 C C . SER A 1 84 ? -15.198 1.912 13.418 1.00 84.75 84 SER A C 1
ATOM 684 O O . SER A 1 84 ? -15.941 2.715 13.976 1.00 84.75 84 SER A O 1
ATOM 686 N N . ASN A 1 85 ? -13.976 1.640 13.875 1.00 83.56 85 ASN A N 1
ATOM 687 C CA . ASN A 1 85 ? -13.433 2.206 15.102 1.00 83.56 85 ASN A CA 1
ATOM 688 C C . ASN A 1 85 ? -13.099 3.701 14.993 1.00 83.56 85 ASN A C 1
ATOM 690 O O . ASN A 1 85 ? -13.078 4.390 16.013 1.00 83.56 85 ASN A O 1
ATOM 694 N N . CYS A 1 86 ? -12.861 4.219 13.784 1.00 82.56 86 CYS A N 1
ATOM 695 C CA . CYS A 1 86 ? -12.638 5.651 13.565 1.00 82.56 86 CYS A CA 1
ATOM 696 C C . CYS A 1 86 ? -13.905 6.465 13.835 1.00 82.56 86 CYS A C 1
ATOM 698 O O . CYS A 1 86 ? -13.835 7.577 14.348 1.00 82.56 86 CYS A O 1
ATOM 700 N N . TYR A 1 87 ? -15.065 5.894 13.507 1.00 81.88 87 TYR A N 1
ATOM 701 C CA . TYR A 1 87 ? -16.365 6.550 13.640 1.00 81.88 87 TYR A CA 1
ATOM 702 C C . TYR A 1 87 ? -17.079 6.213 14.950 1.00 81.88 87 TYR A C 1
ATOM 704 O O . TYR A 1 87 ? -18.091 6.834 15.278 1.00 81.88 87 TYR A O 1
ATOM 712 N N . TYR A 1 88 ? -16.563 5.242 15.708 1.00 81.69 88 TYR A N 1
ATOM 713 C CA . TYR A 1 88 ? -17.129 4.869 16.992 1.00 81.69 88 TYR A CA 1
ATOM 714 C C . TYR A 1 88 ? -17.018 6.026 17.991 1.00 81.69 88 TYR A C 1
ATOM 716 O O . TYR A 1 88 ? -15.925 6.463 18.361 1.00 81.69 88 TYR A O 1
ATOM 724 N N . LYS A 1 89 ? -18.175 6.486 18.464 1.00 75.94 89 LYS A N 1
ATOM 725 C CA . LYS A 1 89 ? -18.304 7.381 19.612 1.00 75.94 89 LYS A CA 1
ATOM 726 C C . LYS A 1 89 ? -18.830 6.555 20.776 1.00 75.94 89 LYS A C 1
ATOM 728 O O . LYS A 1 89 ? -19.831 5.856 20.619 1.00 75.94 89 LYS A O 1
ATOM 733 N N . SER A 1 90 ? -18.156 6.614 21.926 1.00 76.75 90 SER A N 1
ATOM 734 C CA . SER A 1 90 ? -18.647 5.921 23.113 1.00 76.75 90 SER A CA 1
ATOM 735 C C . SER A 1 90 ? -20.004 6.497 23.501 1.00 76.75 90 SER A C 1
ATOM 737 O O . SER A 1 90 ? -20.176 7.706 23.662 1.00 76.75 90 SER A O 1
ATOM 739 N N . VAL A 1 91 ? -20.990 5.615 23.621 1.00 78.94 91 VAL A N 1
ATOM 740 C CA . VAL A 1 91 ? -22.291 5.982 24.165 1.00 78.94 91 VAL A CA 1
ATOM 741 C C . VAL A 1 91 ? -22.178 5.873 25.677 1.00 78.94 91 VAL A C 1
ATOM 743 O O . VAL A 1 91 ? -21.823 4.815 26.198 1.00 78.94 91 VAL A O 1
ATOM 746 N N . GLN A 1 92 ? -22.448 6.971 26.379 1.00 75.50 92 GLN A N 1
ATOM 747 C CA . GLN A 1 92 ? -22.485 6.962 27.837 1.00 75.50 92 GLN A CA 1
ATOM 748 C C . GLN A 1 92 ? -23.579 5.999 28.303 1.00 75.50 92 GLN A C 1
ATOM 750 O O . GLN A 1 92 ? -24.702 6.023 27.798 1.00 75.50 92 GLN A O 1
ATOM 755 N N . CYS A 1 93 ? -23.241 5.130 29.253 1.00 69.81 93 CYS A N 1
ATOM 756 C CA . CYS A 1 93 ? -24.219 4.229 29.842 1.00 69.81 93 CYS A CA 1
ATOM 757 C C . CYS A 1 93 ? -25.208 5.066 30.662 1.00 69.81 93 CYS A C 1
ATOM 759 O O . CYS A 1 93 ? -24.807 5.770 31.589 1.00 69.81 93 CYS A O 1
ATOM 761 N N . THR A 1 94 ? -26.493 5.010 30.316 1.00 81.31 94 THR A N 1
ATOM 762 C CA . THR A 1 94 ? -27.546 5.645 31.113 1.00 81.31 94 THR A CA 1
ATOM 763 C C . THR A 1 94 ? -27.658 4.957 32.474 1.00 81.31 94 THR A C 1
ATOM 765 O O . THR A 1 94 ? -27.318 3.777 32.606 1.00 81.31 94 THR A O 1
ATOM 768 N N . LYS A 1 95 ? -28.127 5.685 33.499 1.00 80.38 95 LYS A N 1
ATOM 769 C CA . LYS A 1 95 ? -28.327 5.129 34.851 1.00 80.38 95 LYS A CA 1
ATOM 770 C C . LYS A 1 95 ? -29.146 3.838 34.808 1.00 80.38 95 LYS A C 1
ATOM 772 O O . LYS A 1 95 ? -28.696 2.832 35.344 1.00 80.38 95 LYS A O 1
ATOM 777 N N . ASP A 1 96 ? -30.243 3.847 34.059 1.00 84.50 96 ASP A N 1
ATOM 778 C CA . ASP A 1 96 ? -31.146 2.703 33.910 1.00 84.50 96 ASP A CA 1
ATOM 779 C C . ASP A 1 96 ? -30.423 1.470 33.347 1.00 84.50 96 ASP A C 1
ATOM 781 O O . ASP A 1 96 ? -30.588 0.357 33.838 1.00 84.50 96 ASP A O 1
ATOM 785 N N . LYS A 1 97 ? -29.537 1.663 32.359 1.00 87.38 97 LYS A N 1
ATOM 786 C CA . LYS A 1 97 ? -28.738 0.575 31.781 1.00 87.38 97 LYS A CA 1
ATOM 787 C C . LYS A 1 97 ? -27.733 0.006 32.787 1.00 87.38 97 LYS A C 1
ATOM 789 O O . LYS A 1 97 ? -27.489 -1.198 32.789 1.00 87.38 97 LYS A O 1
ATOM 794 N N . MET A 1 98 ? -27.160 0.849 33.645 1.00 87.62 98 MET A N 1
ATOM 795 C CA . MET A 1 98 ? -26.224 0.417 34.689 1.00 87.62 98 MET A CA 1
ATOM 796 C C . MET A 1 98 ? -26.925 -0.355 35.807 1.00 87.62 98 MET A C 1
ATOM 798 O O . MET A 1 98 ? -26.368 -1.327 36.310 1.00 87.62 98 MET A O 1
ATOM 802 N N . GLU A 1 99 ? -28.136 0.051 36.189 1.00 91.06 99 GLU A N 1
ATOM 803 C CA . GLU A 1 99 ? -28.955 -0.690 37.153 1.00 91.06 99 GLU A CA 1
ATOM 804 C C . GLU A 1 99 ? -29.327 -2.075 36.617 1.00 91.06 99 GLU A C 1
ATOM 806 O O . GLU A 1 99 ? -29.195 -3.063 37.337 1.00 91.06 99 GLU A O 1
ATOM 811 N N . LEU A 1 100 ? -29.675 -2.160 35.330 1.00 91.06 100 LEU A N 1
ATOM 812 C CA . LEU A 1 100 ? -29.985 -3.419 34.655 1.00 91.06 100 LEU A CA 1
ATOM 813 C C . LEU A 1 100 ? -28.773 -4.363 34.599 1.00 91.06 100 LEU A C 1
ATOM 815 O O . LEU A 1 100 ? -28.889 -5.536 34.943 1.00 91.06 100 LEU A O 1
ATOM 819 N N . LEU A 1 101 ? -27.593 -3.847 34.236 1.00 90.56 101 LEU A N 1
ATOM 820 C CA . LEU A 1 101 ? -26.344 -4.622 34.240 1.00 90.56 101 LEU A CA 1
ATOM 821 C C . LEU A 1 101 ? -25.995 -5.138 35.644 1.00 90.56 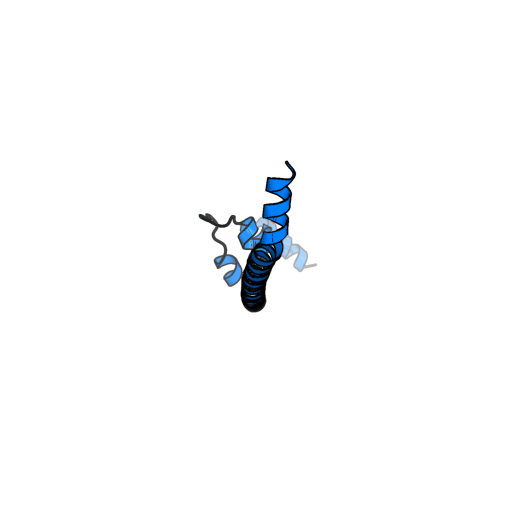101 LEU A C 1
ATOM 823 O O . LEU A 1 101 ? -25.663 -6.307 35.806 1.00 90.56 101 LEU A O 1
ATOM 827 N N . ARG A 1 102 ? -26.145 -4.297 36.677 1.00 92.62 102 ARG A N 1
ATOM 828 C CA . ARG A 1 102 ? -25.918 -4.694 38.079 1.00 92.62 102 ARG A CA 1
ATOM 829 C C . ARG A 1 102 ? -26.909 -5.744 38.573 1.00 92.62 102 ARG A C 1
ATOM 831 O O . ARG A 1 102 ? -26.566 -6.500 39.474 1.00 92.62 102 ARG A O 1
ATOM 838 N N . ALA A 1 103 ? -28.136 -5.747 38.057 1.00 92.62 103 ALA A N 1
ATOM 839 C CA . ALA A 1 103 ? -29.124 -6.766 38.388 1.00 92.62 103 ALA A CA 1
ATOM 840 C C . ALA A 1 103 ? -28.763 -8.123 37.767 1.00 92.62 103 ALA A C 1
ATOM 842 O O . ALA A 1 103 ? -28.925 -9.138 38.434 1.00 92.62 103 ALA A O 1
ATOM 843 N N . ILE A 1 104 ? -28.226 -8.130 36.540 1.00 93.12 104 ILE A N 1
ATOM 844 C CA . ILE A 1 104 ? -27.741 -9.346 35.867 1.00 93.12 104 ILE A CA 1
ATOM 845 C C . ILE A 1 104 ? -26.552 -9.955 36.621 1.00 93.12 104 ILE A C 1
ATOM 847 O O . ILE A 1 104 ? -26.569 -11.148 36.886 1.00 93.12 104 ILE A O 1
ATOM 851 N N . ASP A 1 105 ? -25.571 -9.146 37.030 1.00 91.69 105 ASP A N 1
ATOM 852 C CA . ASP A 1 105 ? -24.379 -9.624 37.762 1.00 91.69 105 ASP A CA 1
ATOM 853 C C . ASP A 1 105 ? -24.689 -10.228 39.148 1.00 91.69 105 ASP A C 1
ATOM 855 O O . ASP A 1 105 ? -23.820 -10.841 39.766 1.00 91.69 105 ASP A O 1
ATOM 859 N N . ARG A 1 106 ? -25.896 -10.008 39.685 1.00 89.62 106 ARG A N 1
ATOM 860 C CA . ARG A 1 106 ? -26.330 -10.530 40.994 1.00 89.62 106 ARG A CA 1
ATOM 861 C C . ARG A 1 106 ? -27.044 -11.886 40.912 1.00 89.62 106 ARG A C 1
ATOM 863 O O . ARG A 1 106 ? -27.422 -12.396 41.967 1.00 89.62 106 ARG A O 1
ATOM 870 N N . ILE A 1 107 ? -27.268 -12.415 39.707 1.00 78.44 107 ILE A N 1
ATOM 871 C CA . ILE A 1 107 ? -27.855 -13.742 39.443 1.00 78.44 107 ILE A CA 1
ATOM 872 C C . ILE A 1 107 ? -26.725 -14.763 39.322 1.00 78.44 107 ILE A C 1
ATOM 874 O O . ILE A 1 107 ? -26.866 -15.845 39.932 1.00 78.44 107 ILE A O 1
#

pLDDT: mean 86.07, std 7.95, range [58.66, 97.56]

Sequence (107 aa):
MFLANASLAFNIDSAVAEFKDEIKTKEKEVNELHRQLGKRTAELEWAAKKLKSLDYEKRKCLIESEPKNIPVTRQCELINFNRSNCYYKSVQCTKDKMELLRAIDRI